Protein AF-A0A386ZGR4-F1 (afdb_monomer_lite)

Secondary structure (DSSP, 8-state):
---GGGT--SPPSS--HHHHHHHHHHSTTS-TTT-HHHHHHHHHHHHTTSS--TTS-----

Foldseek 3Di:
DPPPLLPDLDADPDDDLVNLVVNCVSPVVPDLVPRNNVVVSQVVCVVVVVDPPPPPPPPDD

pLDDT: mean 84.16, std 16.02, range [40.03, 96.81]

Radius of gyration: 12.92 Å; chains: 1; bounding box: 50×18×22 Å

Sequence (61 aa):
MSNPLVFDHSELPVMTIEYAHLIMQRHRNCLVSVCAVKNQAKRRLIECGALVPADAPHIGS

Organism: NCBI:txid2382165

Structure (mmCIF, N/CA/C/O backbone):
data_AF-A0A386ZGR4-F1
#
_entry.id   AF-A0A386ZGR4-F1
#
loop_
_atom_site.group_PDB
_atom_site.id
_atom_site.type_symbol
_atom_site.label_atom_id
_atom_site.label_alt_id
_atom_site.label_comp_id
_atom_site.label_asym_id
_atom_site.label_entity_id
_atom_site.label_seq_id
_atom_site.pdbx_PDB_ins_code
_atom_site.Cartn_x
_atom_site.Cartn_y
_atom_site.Cartn_z
_atom_site.occupancy
_atom_site.B_iso_or_equiv
_atom_site.auth_seq_id
_atom_site.auth_comp_id
_atom_site.auth_asym_id
_atom_site.auth_atom_id
_atom_site.pdbx_PDB_model_num
ATOM 1 N N . MET A 1 1 ? 19.790 12.176 -7.069 1.00 40.03 1 MET A N 1
ATOM 2 C CA . MET A 1 1 ? 19.325 11.176 -6.084 1.00 40.03 1 MET A CA 1
ATOM 3 C C . MET A 1 1 ? 18.205 10.373 -6.727 1.00 40.03 1 MET A C 1
ATOM 5 O O . MET A 1 1 ? 17.086 10.861 -6.814 1.00 40.03 1 MET A O 1
ATOM 9 N N . SER A 1 2 ? 18.518 9.204 -7.280 1.00 47.72 2 SER A N 1
ATOM 10 C CA . SER A 1 2 ? 17.532 8.320 -7.912 1.00 47.72 2 SER A CA 1
ATOM 11 C C . SER A 1 2 ? 16.667 7.708 -6.811 1.00 47.72 2 SER A C 1
ATOM 13 O O . SER A 1 2 ? 17.209 7.043 -5.939 1.00 47.72 2 SER A O 1
ATOM 15 N N . ASN A 1 3 ? 15.363 7.994 -6.787 1.00 51.59 3 ASN A N 1
ATOM 16 C CA . ASN A 1 3 ? 14.448 7.508 -5.750 1.00 51.59 3 ASN A CA 1
ATOM 17 C C . ASN A 1 3 ? 14.126 6.021 -6.015 1.00 51.59 3 ASN A C 1
ATOM 19 O O . ASN A 1 3 ? 13.325 5.747 -6.912 1.00 51.59 3 ASN A O 1
ATOM 23 N N . PRO A 1 4 ? 14.727 5.056 -5.291 1.00 53.09 4 PRO A N 1
ATOM 24 C CA . PRO A 1 4 ? 14.666 3.632 -5.653 1.00 53.09 4 PRO A CA 1
ATOM 25 C C . PRO A 1 4 ? 13.249 3.047 -5.552 1.00 53.09 4 PRO A C 1
ATOM 27 O O . PRO A 1 4 ? 12.937 2.032 -6.162 1.00 53.09 4 PRO A O 1
ATOM 30 N N . LEU A 1 5 ? 12.362 3.729 -4.823 1.00 55.97 5 LEU A N 1
ATOM 31 C CA . LEU A 1 5 ? 11.010 3.271 -4.503 1.00 55.97 5 LEU A CA 1
ATOM 32 C C . LEU A 1 5 ? 10.009 3.376 -5.665 1.00 55.97 5 LEU A C 1
ATOM 34 O O . LEU A 1 5 ? 8.856 2.985 -5.501 1.00 55.97 5 LEU A O 1
ATOM 38 N N . VAL A 1 6 ? 10.402 3.950 -6.807 1.00 60.34 6 VAL A N 1
ATOM 39 C CA . VAL A 1 6 ? 9.534 4.024 -7.999 1.00 60.34 6 VAL A CA 1
ATOM 40 C C . VAL A 1 6 ? 9.571 2.719 -8.800 1.00 60.34 6 VAL A C 1
ATOM 42 O O . VAL A 1 6 ? 8.573 2.373 -9.423 1.00 60.34 6 VAL A O 1
ATOM 45 N N . PHE A 1 7 ? 10.692 1.994 -8.763 1.00 67.50 7 PHE A N 1
ATOM 46 C CA . PHE A 1 7 ? 10.909 0.799 -9.586 1.00 67.50 7 PHE A CA 1
ATOM 47 C C . PHE A 1 7 ? 10.781 -0.515 -8.816 1.00 67.50 7 PHE A C 1
ATOM 49 O O . PHE A 1 7 ? 10.636 -1.563 -9.439 1.00 67.50 7 PHE A O 1
ATOM 56 N N . ASP A 1 8 ? 10.829 -0.480 -7.482 1.00 85.06 8 ASP A N 1
ATOM 57 C CA . ASP A 1 8 ? 10.574 -1.678 -6.690 1.00 85.06 8 ASP A CA 1
ATOM 58 C C . ASP A 1 8 ? 9.069 -1.899 -6.537 1.00 85.06 8 ASP A C 1
ATOM 60 O O . ASP A 1 8 ? 8.341 -1.049 -6.017 1.00 85.06 8 ASP A O 1
ATOM 64 N N . HIS A 1 9 ? 8.611 -3.043 -7.032 1.00 92.31 9 HIS A N 1
ATOM 65 C CA . HIS A 1 9 ? 7.216 -3.463 -6.988 1.00 92.31 9 HIS A CA 1
ATOM 66 C C . HIS A 1 9 ? 6.958 -4.540 -5.926 1.00 92.31 9 HIS A C 1
ATOM 68 O O . HIS A 1 9 ? 5.814 -4.978 -5.785 1.00 92.31 9 HIS A O 1
ATOM 74 N N . SER A 1 10 ? 7.993 -4.950 -5.189 1.00 94.19 10 SER A N 1
ATOM 75 C CA . SER A 1 10 ? 7.948 -5.997 -4.166 1.00 94.19 10 SER A CA 1
ATOM 76 C C . SER A 1 10 ? 7.329 -5.484 -2.868 1.00 94.19 10 SER A C 1
ATOM 78 O O . SER A 1 10 ? 7.483 -4.317 -2.512 1.00 94.19 10 SER A O 1
ATOM 80 N N . GL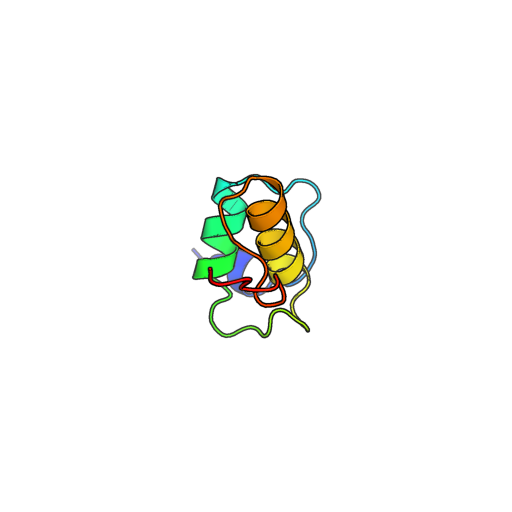U A 1 11 ? 6.638 -6.355 -2.134 1.00 92.88 11 GLU A N 1
ATOM 81 C CA . GLU A 1 11 ? 6.093 -5.998 -0.821 1.00 92.88 11 GLU A CA 1
ATOM 82 C C . GLU A 1 11 ? 7.195 -5.571 0.157 1.00 92.88 11 GLU A C 1
ATOM 84 O O . GLU A 1 11 ? 8.304 -6.110 0.165 1.00 92.88 11 GLU A O 1
ATOM 89 N N . LEU A 1 12 ? 6.869 -4.609 1.017 1.00 91.88 12 LEU A N 1
ATOM 90 C CA . LEU A 1 12 ? 7.752 -4.183 2.092 1.00 91.88 12 LEU A CA 1
ATOM 91 C C . LEU A 1 12 ? 7.547 -5.072 3.326 1.00 91.88 12 LEU A C 1
ATOM 93 O O . LEU A 1 12 ? 6.402 -5.402 3.645 1.00 91.88 12 LEU A O 1
ATOM 97 N N . PRO A 1 13 ? 8.608 -5.376 4.097 1.00 93.31 13 PRO A N 1
ATOM 98 C CA . PRO A 1 13 ? 8.475 -6.112 5.356 1.00 93.31 13 PRO A CA 1
ATOM 99 C C . PRO A 1 13 ? 7.547 -5.429 6.369 1.00 93.31 13 PRO A C 1
ATOM 101 O O . PRO A 1 13 ? 6.857 -6.096 7.133 1.00 93.31 13 PRO A O 1
ATOM 104 N N . VAL A 1 14 ? 7.521 -4.090 6.373 1.00 92.88 14 VAL A N 1
ATOM 105 C CA . VAL A 1 14 ? 6.654 -3.281 7.236 1.00 92.88 14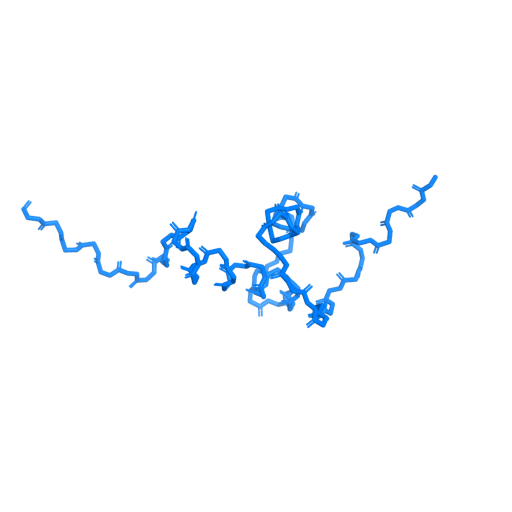 VAL A CA 1
ATOM 106 C C . VAL A 1 14 ? 6.006 -2.178 6.408 1.00 92.88 14 VAL A C 1
ATOM 108 O O . VAL A 1 14 ? 6.697 -1.380 5.778 1.00 92.88 14 VAL A O 1
ATOM 111 N N . MET A 1 15 ? 4.673 -2.112 6.447 1.00 95.31 15 MET A N 1
ATOM 112 C CA . MET A 1 15 ? 3.882 -1.091 5.758 1.00 95.31 15 MET A CA 1
ATOM 113 C C . MET A 1 15 ? 3.218 -0.152 6.769 1.00 95.31 15 MET A C 1
ATOM 115 O O . MET A 1 15 ? 2.191 -0.481 7.374 1.00 95.31 15 MET A O 1
ATOM 119 N N . THR A 1 16 ? 3.786 1.041 6.952 1.00 95.75 16 THR A N 1
ATOM 120 C CA . THR A 1 16 ? 3.127 2.092 7.742 1.00 95.75 16 THR A CA 1
ATOM 121 C C . THR A 1 16 ? 2.044 2.790 6.915 1.00 95.75 16 THR A C 1
ATOM 123 O O . THR A 1 16 ? 2.021 2.701 5.687 1.00 95.75 16 THR A O 1
ATOM 126 N N . ILE A 1 17 ? 1.138 3.505 7.586 1.00 96.19 17 ILE A N 1
ATOM 127 C CA . ILE A 1 17 ? 0.061 4.260 6.925 1.00 96.19 17 ILE A CA 1
ATOM 128 C C . ILE A 1 17 ? 0.649 5.352 6.012 1.00 96.19 17 ILE A C 1
ATOM 130 O O . ILE A 1 17 ? 0.237 5.500 4.862 1.00 96.19 17 ILE A O 1
ATOM 134 N N . GLU A 1 18 ? 1.670 6.069 6.484 1.00 94.94 18 GLU A N 1
ATOM 135 C CA . GLU A 1 18 ? 2.363 7.110 5.715 1.00 94.94 18 GLU A CA 1
ATOM 136 C C . GLU A 1 18 ? 3.024 6.543 4.452 1.00 94.94 18 GLU A C 1
ATOM 138 O O . GLU A 1 18 ? 2.853 7.084 3.355 1.00 94.94 18 GLU A O 1
ATOM 143 N N . TYR A 1 19 ? 3.722 5.408 4.578 1.00 94.44 19 TYR A N 1
ATOM 144 C CA . TYR A 1 19 ? 4.317 4.724 3.430 1.00 94.44 19 TYR A CA 1
ATOM 145 C C . TYR A 1 19 ? 3.254 4.242 2.446 1.00 94.44 19 TYR A C 1
ATOM 147 O O . TYR A 1 19 ? 3.440 4.403 1.241 1.00 94.44 19 TYR A O 1
ATOM 155 N N . ALA A 1 20 ? 2.121 3.731 2.930 1.00 95.62 20 ALA A N 1
ATOM 156 C CA . ALA A 1 20 ? 1.025 3.308 2.068 1.00 95.62 20 ALA A CA 1
ATOM 157 C C . ALA A 1 20 ? 0.487 4.475 1.218 1.00 95.62 20 ALA A C 1
ATOM 159 O O . ALA A 1 20 ? 0.339 4.340 -0.001 1.00 95.62 20 ALA A O 1
ATOM 160 N N . HIS A 1 21 ? 0.286 5.657 1.811 1.00 95.31 21 HIS A N 1
ATOM 161 C CA . HIS A 1 21 ? -0.095 6.855 1.056 1.00 95.31 21 HIS A CA 1
ATOM 162 C C . HIS A 1 21 ? 0.977 7.286 0.046 1.00 95.31 21 HIS A C 1
ATOM 164 O O . HIS A 1 21 ? 0.645 7.654 -1.085 1.00 95.31 21 HIS A O 1
ATOM 170 N N . LEU A 1 22 ? 2.260 7.243 0.416 1.00 94.56 22 LEU A N 1
ATOM 171 C CA . LEU A 1 22 ? 3.357 7.587 -0.492 1.00 94.56 22 LEU A CA 1
ATOM 172 C C . LEU A 1 22 ? 3.463 6.609 -1.666 1.00 94.56 22 LEU A C 1
ATOM 174 O O . LEU A 1 22 ? 3.652 7.039 -2.804 1.00 94.56 22 LEU A O 1
ATOM 178 N N . ILE A 1 23 ? 3.309 5.309 -1.418 1.00 94.31 23 ILE A N 1
ATOM 179 C CA . ILE A 1 23 ? 3.328 4.272 -2.453 1.00 94.31 23 ILE A CA 1
ATOM 180 C C . ILE A 1 23 ? 2.163 4.470 -3.418 1.00 94.31 23 ILE A C 1
ATOM 182 O O . ILE A 1 23 ? 2.389 4.493 -4.625 1.00 94.31 23 ILE A O 1
ATOM 186 N N . MET A 1 24 ? 0.946 4.708 -2.920 1.00 93.81 24 MET A N 1
ATOM 187 C CA . MET A 1 24 ? -0.217 4.982 -3.774 1.00 93.81 24 MET A CA 1
ATOM 188 C C . MET A 1 24 ? -0.003 6.208 -4.675 1.00 93.81 24 MET A C 1
ATOM 190 O O . MET A 1 24 ? -0.418 6.202 -5.835 1.00 93.81 24 MET A O 1
ATOM 194 N N . GLN A 1 25 ? 0.696 7.233 -4.176 1.00 92.94 25 GLN A N 1
ATOM 195 C CA . GLN A 1 25 ? 1.040 8.432 -4.944 1.00 92.94 25 GLN A CA 1
ATOM 196 C C . GLN A 1 25 ? 2.195 8.230 -5.930 1.00 92.94 25 GLN A C 1
ATOM 198 O O . GLN A 1 25 ? 2.206 8.881 -6.974 1.00 92.94 25 GLN A O 1
ATOM 203 N N . ARG A 1 26 ? 3.178 7.384 -5.616 1.00 91.38 26 ARG A N 1
ATOM 204 C CA . ARG A 1 26 ? 4.341 7.142 -6.486 1.00 91.38 26 ARG A CA 1
ATOM 205 C C . ARG A 1 26 ? 4.046 6.111 -7.568 1.00 91.38 26 ARG A C 1
ATOM 207 O O . ARG A 1 26 ? 4.389 6.324 -8.722 1.00 91.38 26 ARG A O 1
ATOM 214 N N . HIS A 1 27 ? 3.325 5.050 -7.225 1.00 92.62 27 HIS A N 1
ATOM 215 C CA . HIS A 1 27 ? 2.927 3.969 -8.132 1.00 92.62 27 HIS A CA 1
ATOM 216 C C . HIS A 1 27 ? 1.609 4.279 -8.856 1.00 92.62 27 HIS A C 1
ATOM 218 O O . HIS A 1 27 ? 0.845 3.369 -9.180 1.00 92.62 27 HIS A O 1
ATOM 224 N N . ARG A 1 28 ? 1.288 5.558 -9.113 1.00 89.94 28 ARG A N 1
ATOM 225 C CA . ARG A 1 28 ? 0.017 5.968 -9.752 1.00 89.94 28 ARG A CA 1
ATOM 226 C C . ARG A 1 28 ? -0.248 5.222 -11.059 1.00 89.94 28 ARG A C 1
ATOM 228 O O . ARG A 1 28 ? -1.362 4.745 -11.247 1.00 89.94 28 ARG A O 1
ATOM 235 N N . ASN A 1 29 ? 0.793 5.024 -11.865 1.00 90.19 29 ASN A N 1
ATOM 236 C CA . ASN A 1 29 ? 0.714 4.371 -13.174 1.00 90.19 29 ASN A CA 1
ATOM 237 C C . ASN A 1 29 ? 0.685 2.834 -13.106 1.00 90.19 29 ASN A C 1
ATOM 239 O O . ASN A 1 29 ? 0.427 2.183 -14.112 1.00 90.19 29 ASN A O 1
ATOM 243 N N . CYS A 1 30 ? 0.941 2.235 -11.941 1.00 91.31 30 CYS A N 1
ATOM 244 C CA . CYS A 1 30 ? 0.894 0.786 -11.787 1.00 91.31 30 CYS A CA 1
ATOM 245 C C . CYS A 1 30 ? -0.543 0.300 -11.579 1.00 91.31 30 CYS A C 1
ATOM 247 O O . CYS A 1 30 ? -1.312 0.892 -10.817 1.00 91.31 30 CYS A O 1
ATOM 249 N N . LEU A 1 31 ? -0.893 -0.839 -12.168 1.00 90.12 31 LEU A N 1
ATOM 250 C CA . LEU A 1 31 ? -2.142 -1.522 -11.843 1.00 90.12 31 LEU A CA 1
ATOM 251 C C . LEU A 1 31 ? -2.025 -2.180 -10.463 1.00 90.12 31 LEU A C 1
ATOM 253 O O . LEU A 1 31 ? -1.053 -2.880 -10.187 1.00 90.12 31 LEU A O 1
ATOM 257 N N . VAL A 1 32 ? -3.019 -1.969 -9.594 1.00 90.56 32 VAL A N 1
ATOM 258 C CA . VAL A 1 32 ? -3.041 -2.541 -8.231 1.00 90.56 32 VAL A CA 1
ATOM 259 C C . VAL A 1 32 ? -3.052 -4.072 -8.262 1.00 90.56 32 VAL A C 1
ATOM 261 O O . VAL A 1 32 ? -2.473 -4.701 -7.388 1.00 90.56 32 VAL A O 1
ATOM 264 N N . SER A 1 33 ? -3.676 -4.675 -9.275 1.00 88.12 33 SER A N 1
ATOM 265 C CA . SER A 1 33 ? -3.715 -6.131 -9.450 1.00 88.12 33 SER A CA 1
ATOM 266 C C . SER A 1 33 ? -2.353 -6.749 -9.779 1.00 88.12 33 SER A C 1
ATOM 268 O O . SER A 1 33 ? -2.180 -7.944 -9.571 1.00 88.12 33 S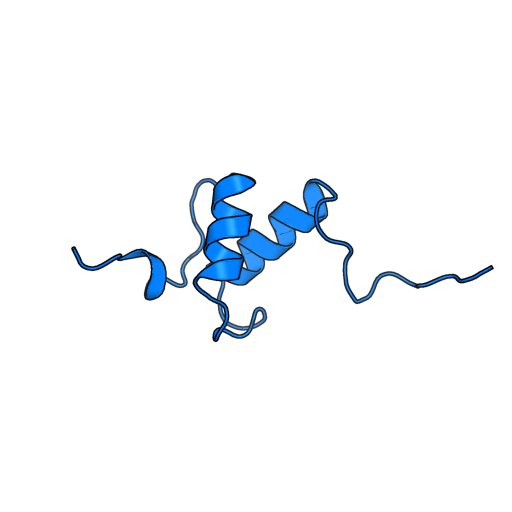ER A O 1
ATOM 270 N N . VAL A 1 34 ? -1.399 -5.957 -10.281 1.00 91.69 34 VAL A N 1
ATOM 271 C CA . VAL A 1 34 ? -0.086 -6.435 -10.752 1.00 91.69 34 VAL A CA 1
ATOM 272 C C . VAL A 1 34 ? 1.053 -5.976 -9.836 1.00 91.69 34 VAL A C 1
ATOM 274 O O . VAL A 1 34 ? 2.006 -6.712 -9.613 1.00 91.69 34 VAL A O 1
ATOM 277 N N . CYS A 1 35 ? 0.973 -4.764 -9.286 1.00 94.62 35 CYS A N 1
ATOM 278 C CA . CYS A 1 35 ? 2.015 -4.201 -8.431 1.00 94.62 35 CYS A CA 1
ATOM 279 C C . CYS A 1 35 ? 1.794 -4.597 -6.966 1.00 94.62 35 CYS A C 1
ATOM 281 O O . CYS A 1 35 ? 0.895 -4.064 -6.307 1.00 94.62 35 CYS A O 1
ATOM 283 N N . ALA A 1 36 ? 2.627 -5.507 -6.453 1.00 95.25 36 ALA A N 1
ATOM 284 C CA . ALA A 1 36 ? 2.461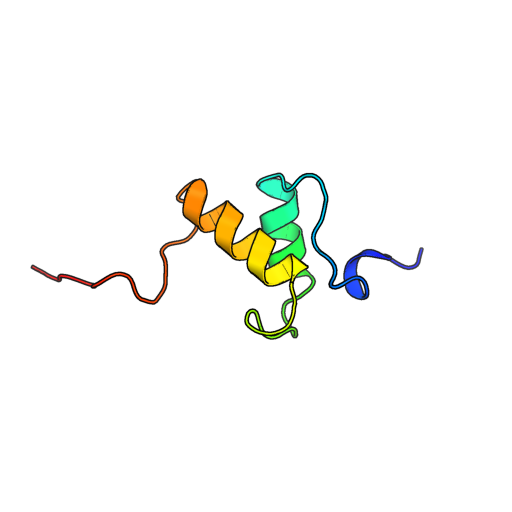 -6.079 -5.119 1.00 95.25 36 ALA A CA 1
ATOM 285 C C . ALA A 1 36 ? 2.564 -5.014 -4.016 1.00 95.25 36 ALA A C 1
ATOM 287 O O . ALA A 1 36 ? 1.672 -4.923 -3.177 1.00 95.25 36 ALA A O 1
ATOM 288 N N . VAL A 1 37 ? 3.551 -4.115 -4.082 1.00 95.75 37 VAL A N 1
ATOM 289 C CA . VAL A 1 37 ? 3.698 -3.018 -3.108 1.00 95.75 37 VAL A CA 1
ATOM 290 C C . VAL A 1 37 ? 2.502 -2.058 -3.106 1.00 95.75 37 VAL A C 1
ATOM 292 O O . VAL A 1 37 ? 2.077 -1.583 -2.052 1.00 95.75 37 VAL A O 1
ATOM 295 N N . LYS A 1 38 ? 1.889 -1.811 -4.275 1.00 95.12 38 LYS A N 1
ATOM 296 C CA . LYS A 1 38 ? 0.680 -0.978 -4.390 1.00 95.12 38 LYS A CA 1
ATOM 297 C C . LYS A 1 38 ? -0.551 -1.702 -3.846 1.00 95.12 38 LYS A C 1
ATOM 299 O O . LYS A 1 38 ? -1.390 -1.071 -3.206 1.00 95.12 38 LYS A O 1
ATOM 304 N N . ASN A 1 39 ? -0.660 -3.011 -4.071 1.00 96.12 39 ASN A N 1
ATOM 305 C CA . ASN A 1 39 ? -1.709 -3.836 -3.476 1.00 96.12 39 ASN A CA 1
ATOM 306 C C . ASN A 1 39 ? -1.596 -3.847 -1.945 1.00 96.12 39 ASN A C 1
ATOM 308 O O . ASN A 1 39 ? -2.563 -3.532 -1.253 1.00 96.12 39 ASN A O 1
ATOM 312 N N . GLN A 1 40 ? -0.396 -4.094 -1.421 1.00 96.75 40 GLN A N 1
ATOM 313 C CA . GLN A 1 40 ? -0.103 -4.047 0.008 1.00 96.75 40 GLN A CA 1
ATOM 314 C C . GLN A 1 40 ? -0.468 -2.683 0.616 1.00 96.75 40 GLN A C 1
ATOM 316 O O . GLN A 1 40 ? -1.157 -2.626 1.634 1.00 96.75 40 GLN A O 1
ATOM 321 N N . ALA A 1 41 ? -0.090 -1.579 -0.039 1.00 96.25 41 ALA A N 1
ATOM 322 C CA . ALA A 1 41 ? -0.468 -0.231 0.381 1.00 96.25 41 ALA A CA 1
ATOM 323 C C . ALA A 1 41 ? -1.994 -0.031 0.401 1.00 96.25 41 ALA A C 1
ATOM 325 O O . ALA A 1 41 ? -2.537 0.455 1.392 1.00 96.25 41 ALA A O 1
ATOM 326 N N . LYS A 1 42 ? -2.707 -0.451 -0.654 1.00 95.75 42 LYS A N 1
ATOM 327 C CA . LYS A 1 42 ? -4.178 -0.392 -0.703 1.00 95.75 42 LYS A CA 1
ATOM 328 C C . LYS A 1 42 ? -4.805 -1.163 0.462 1.00 95.75 42 LYS A C 1
ATOM 330 O O . LYS A 1 42 ? -5.675 -0.621 1.137 1.00 95.75 42 LYS A O 1
ATOM 335 N N . ARG A 1 43 ? -4.361 -2.401 0.708 1.00 96.00 43 ARG A N 1
ATOM 336 C CA . ARG A 1 43 ? -4.841 -3.236 1.822 1.00 96.00 43 ARG A CA 1
ATOM 337 C C . ARG A 1 43 ? -4.619 -2.550 3.164 1.00 96.00 43 ARG A C 1
ATOM 339 O O . ARG A 1 43 ? -5.557 -2.453 3.947 1.00 96.00 43 ARG A O 1
ATOM 346 N N . ARG A 1 44 ? -3.429 -1.984 3.386 1.00 96.81 44 ARG A N 1
ATOM 347 C CA . ARG A 1 44 ? -3.110 -1.277 4.631 1.00 96.81 44 ARG A CA 1
ATOM 348 C C . ARG A 1 44 ? -4.034 -0.085 4.884 1.00 96.81 44 ARG A C 1
ATOM 350 O O . ARG A 1 44 ? -4.458 0.122 6.016 1.00 96.81 44 ARG A O 1
ATOM 357 N N . LEU A 1 45 ? -4.357 0.679 3.838 1.00 96.56 45 LEU A N 1
ATOM 358 C CA . LEU A 1 45 ? -5.275 1.818 3.940 1.00 96.56 45 LEU A CA 1
ATOM 359 C C . LEU A 1 45 ? -6.722 1.385 4.204 1.00 96.56 45 LEU A C 1
ATOM 361 O O . LEU A 1 45 ? -7.438 2.086 4.913 1.00 96.56 45 LEU A O 1
ATOM 365 N N . ILE A 1 46 ? -7.145 0.233 3.678 1.00 94.94 46 ILE A N 1
ATOM 366 C CA . ILE A 1 46 ? -8.451 -0.357 4.002 1.00 94.94 46 ILE A CA 1
ATOM 367 C C . ILE A 1 46 ? -8.500 -0.780 5.472 1.00 94.94 46 ILE A C 1
ATOM 369 O O . ILE A 1 46 ? -9.431 -0.418 6.183 1.00 94.94 46 ILE A O 1
ATOM 373 N N . GLU A 1 47 ? -7.481 -1.500 5.945 1.00 94.50 47 GLU A N 1
ATOM 374 C CA . GLU A 1 47 ? -7.405 -1.990 7.328 1.00 94.50 47 GLU A CA 1
ATOM 375 C C . GLU A 1 47 ? -7.455 -0.864 8.367 1.00 94.50 47 GLU A C 1
ATOM 377 O O . GLU A 1 47 ? -8.028 -1.046 9.437 1.00 94.50 47 GLU A O 1
ATOM 382 N N . CYS A 1 48 ? -6.870 0.302 8.070 1.00 93.75 48 CYS A N 1
ATOM 383 C CA . CYS A 1 48 ? -6.926 1.463 8.959 1.00 93.75 48 CYS A CA 1
ATOM 384 C C . CYS A 1 48 ? -8.117 2.400 8.691 1.00 93.75 48 CYS A C 1
ATOM 386 O O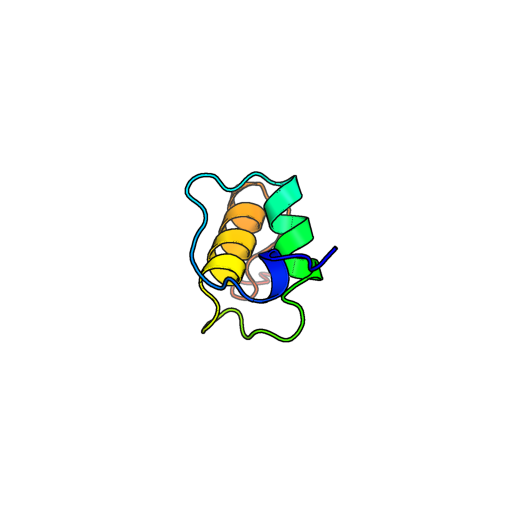 . CYS A 1 48 ? -8.165 3.485 9.267 1.00 93.75 48 CYS A O 1
ATOM 388 N N . GLY A 1 49 ? -9.048 2.029 7.805 1.00 93.31 49 GLY A N 1
ATOM 389 C CA . GLY A 1 49 ? -10.241 2.821 7.484 1.0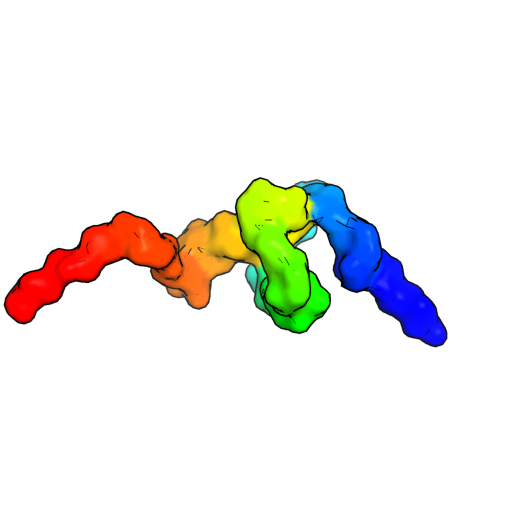0 93.31 49 GLY A CA 1
ATOM 390 C C . GLY A 1 49 ? -9.983 4.091 6.663 1.00 93.31 49 GLY A C 1
ATOM 391 O O . GLY A 1 49 ? -10.880 4.913 6.512 1.00 93.31 49 GLY A O 1
ATOM 392 N N . ALA A 1 50 ? -8.777 4.263 6.116 1.00 90.44 50 ALA A N 1
ATOM 393 C CA . ALA A 1 50 ? -8.415 5.403 5.270 1.00 90.44 50 ALA A CA 1
ATOM 394 C C . ALA A 1 50 ? -8.843 5.227 3.799 1.00 90.44 50 ALA A C 1
ATOM 396 O O . ALA A 1 50 ? -8.770 6.173 3.014 1.00 90.44 50 ALA A O 1
ATOM 397 N N . LEU A 1 51 ? -9.270 4.022 3.407 1.00 88.94 51 LEU A N 1
ATOM 398 C CA . LEU A 1 51 ? -9.822 3.722 2.090 1.00 88.94 51 LEU A CA 1
ATOM 399 C C . LEU A 1 51 ? -10.987 2.734 2.221 1.00 88.94 51 LEU A C 1
ATOM 401 O O . LEU A 1 51 ? -10.853 1.699 2.864 1.00 88.94 51 LEU A O 1
ATOM 405 N N . VAL A 1 52 ? -12.111 3.008 1.562 1.00 81.94 52 VAL A N 1
ATOM 406 C CA . VAL A 1 52 ? -13.225 2.051 1.474 1.00 81.94 52 VAL A CA 1
ATOM 407 C C . VAL A 1 52 ? -12.978 1.100 0.293 1.00 81.94 52 VAL A C 1
ATOM 409 O O . VAL A 1 52 ? -12.613 1.570 -0.792 1.00 81.94 52 VAL A O 1
ATOM 412 N N . PRO A 1 53 ? -13.136 -0.228 0.455 1.00 75.75 53 PRO A N 1
ATOM 413 C CA . PRO A 1 53 ? -13.075 -1.162 -0.666 1.00 75.75 53 PRO A CA 1
ATOM 414 C C . PRO A 1 53 ? -14.090 -0.785 -1.749 1.00 75.75 53 PRO A C 1
ATOM 416 O O . PRO A 1 53 ? -15.250 -0.534 -1.446 1.00 75.75 53 PRO A O 1
ATOM 419 N N . ALA A 1 54 ? -13.671 -0.777 -3.016 1.00 70.00 54 ALA A N 1
ATOM 420 C CA . ALA A 1 54 ? -14.556 -0.426 -4.132 1.00 70.00 54 ALA A CA 1
ATOM 421 C C . ALA A 1 54 ? -15.749 -1.392 -4.278 1.00 70.00 54 ALA A C 1
ATOM 423 O O . ALA A 1 54 ? -16.814 -0.981 -4.725 1.00 70.00 54 ALA A O 1
ATOM 424 N N . ASP A 1 55 ? -15.574 -2.646 -3.853 1.00 64.25 55 ASP A N 1
ATOM 425 C CA . ASP A 1 55 ? -16.598 -3.695 -3.885 1.00 64.25 55 ASP A CA 1
ATOM 426 C C . ASP A 1 55 ? -17.477 -3.712 -2.623 1.00 64.25 55 ASP A C 1
ATOM 428 O O . ASP A 1 55 ? -18.307 -4.605 -2.457 1.00 64.25 55 ASP A O 1
ATOM 432 N N . ALA A 1 56 ? -17.289 -2.755 -1.703 1.00 61.62 56 ALA A N 1
ATOM 433 C CA . ALA A 1 56 ? -18.192 -2.607 -0.574 1.00 61.62 56 ALA A CA 1
ATOM 434 C C . ALA A 1 56 ? -19.601 -2.322 -1.123 1.00 61.62 56 ALA A C 1
ATOM 436 O O . ALA A 1 56 ? -19.765 -1.385 -1.917 1.00 61.62 56 ALA A O 1
ATOM 437 N N . PRO A 1 57 ? -20.622 -3.108 -0.733 1.00 55.53 57 PRO A N 1
ATOM 438 C CA . PRO A 1 57 ? -21.992 -2.822 -1.112 1.00 55.53 57 PRO A CA 1
ATOM 439 C C . PRO A 1 57 ? -22.333 -1.401 -0.666 1.00 55.53 57 PRO A C 1
ATOM 441 O O . PRO A 1 57 ? -22.379 -1.112 0.530 1.00 55.53 57 PRO A O 1
ATOM 444 N N . HIS A 1 58 ? -22.568 -0.507 -1.624 1.00 57.81 58 HIS A N 1
ATOM 445 C CA . HIS A 1 58 ? -23.197 0.775 -1.344 1.00 57.81 58 HIS A CA 1
ATOM 446 C C . HIS A 1 58 ? -24.677 0.476 -1.092 1.00 57.81 58 HIS A C 1
ATOM 448 O O . HIS A 1 58 ? -25.510 0.617 -1.983 1.00 57.81 58 HIS A O 1
ATOM 454 N N . ILE A 1 59 ? -24.999 -0.038 0.099 1.00 60.19 59 ILE A N 1
ATOM 455 C CA . ILE A 1 59 ? -26.383 -0.159 0.560 1.00 60.19 59 ILE A CA 1
ATOM 456 C C . ILE A 1 59 ? -26.831 1.271 0.869 1.00 60.19 59 ILE A C 1
ATOM 458 O O . ILE A 1 59 ? -26.631 1.774 1.971 1.00 60.19 59 ILE A O 1
ATOM 462 N N . GLY A 1 60 ? -27.315 1.963 -0.161 1.00 64.38 60 GLY A N 1
ATOM 463 C CA . GLY A 1 60 ? -27.996 3.243 -0.020 1.00 64.38 60 GLY A CA 1
ATOM 464 C C . GLY A 1 60 ? -29.402 3.014 0.525 1.00 64.38 60 GLY A C 1
ATOM 465 O O . GLY A 1 60 ? -30.150 2.215 -0.041 1.00 64.38 60 GLY A O 1
ATOM 466 N N . SER A 1 61 ? -29.701 3.688 1.635 1.00 53.41 61 SER A N 1
ATOM 467 C CA . SER A 1 61 ? -31.025 3.824 2.253 1.00 53.41 61 SER A CA 1
ATOM 468 C C . SER A 1 61 ? -31.915 4.805 1.498 1.00 53.41 61 SER A C 1
ATOM 470 O O . SER A 1 61 ? -31.362 5.783 0.944 1.00 53.41 61 SER A O 1
#